Protein AF-A0A2H0N7A5-F1 (afdb_monomer)

Nearest PDB structures (foldseek):
  4hnx-assembly1_B  TM=4.442E-01  e=1.381E-03  Saccharomyces cerevisiae S288C
  4hnw-assembly1_B  TM=4.658E-01  e=2.474E-03  Saccharomyces cerevisiae S288C
  8b0j-assembly1_L  TM=4.094E-01  e=3.515E-02  Escherichia coli K-12
  6g63-assembly1_G  TM=4.137E-01  e=2.451E-01  Escherichia coli K-12
  2bga-assembly2_B  TM=5.793E-01  e=1.602E+00  Bacillus cereus

Secondary structure (DSSP, 8-state):
------TTS-HHHHHHHHHHH-EEPPHHHHHHHHHHH-TT---HHHHTTEEEEE-SSSEEEEEEEETTEEEEEEEEE-SS-EEEEEEEEE-TTSPPPTTHHHHHHHHHHHHHHHHHHHHTS-EEEEEEE--HHHHHHIIIIIHHHH--SEEE--SSS---EEEEEEEPPP--

Mean predicted aligned error: 9.32 Å

Foldseek 3Di:
DDPPPPPDDDPVVVVVVQVVQFPWDDLVRLQVVCCQQPVPPPPVLQSVFWTWGQRDDQKTWTWGFFFQKIKIKIWHDDPAAIEIEIDMDGHPVGGHDPCRVLVSVLSVLSRQLSVQQVVQHKYKYKYKDLDPVVLVCCVPSVCVRQVFPDWDQDPPDGRMIITMHIHHHDPD

pLDDT: mean 76.93, std 19.75, range [28.22, 98.12]

Structure (mmCIF, N/CA/C/O backbone):
data_AF-A0A2H0N7A5-F1
#
_entry.id   AF-A0A2H0N7A5-F1
#
loop_
_atom_site.group_PDB
_atom_site.id
_atom_site.type_symbol
_atom_site.label_atom_id
_atom_site.label_alt_id
_atom_site.label_comp_id
_atom_site.label_asym_id
_atom_site.label_entity_id
_atom_site.label_seq_id
_atom_site.pdbx_PDB_ins_code
_atom_site.Cartn_x
_atom_site.Cartn_y
_atom_site.Cartn_z
_atom_site.occupancy
_atom_site.B_iso_or_equiv
_atom_site.auth_seq_id
_atom_site.auth_comp_id
_atom_site.auth_asym_id
_atom_site.auth_atom_id
_atom_site.pdbx_PDB_model_num
ATOM 1 N N . MET A 1 1 ? 3.908 20.114 14.007 1.00 28.22 1 MET A N 1
ATOM 2 C CA . MET A 1 1 ? 5.248 20.324 13.424 1.00 28.22 1 MET A CA 1
ATOM 3 C C . MET A 1 1 ? 5.535 19.088 12.583 1.00 28.22 1 MET A C 1
ATOM 5 O O . MET A 1 1 ? 5.786 18.040 13.153 1.00 28.22 1 MET A O 1
ATOM 9 N N . ARG A 1 2 ? 5.287 19.152 11.267 1.00 29.73 2 ARG A N 1
ATOM 10 C CA . ARG A 1 2 ? 5.498 18.021 10.350 1.00 29.73 2 ARG A CA 1
ATOM 11 C C . ARG A 1 2 ? 6.985 17.968 10.036 1.00 29.73 2 ARG A C 1
ATOM 13 O O . ARG A 1 2 ? 7.512 18.940 9.503 1.00 29.73 2 ARG A O 1
ATOM 20 N N . THR A 1 3 ? 7.656 16.890 10.410 1.00 29.00 3 THR A N 1
ATOM 21 C CA . THR A 1 3 ? 9.043 16.664 10.015 1.00 29.00 3 THR A CA 1
ATOM 22 C C . THR A 1 3 ? 9.038 16.447 8.506 1.00 29.00 3 THR A C 1
ATOM 24 O O . THR A 1 3 ? 8.513 15.447 8.024 1.00 29.00 3 THR A O 1
ATOM 27 N N . GLN A 1 4 ? 9.545 17.422 7.750 1.00 31.48 4 GLN A N 1
ATOM 28 C CA . GLN A 1 4 ? 9.955 17.191 6.370 1.00 31.48 4 GLN A CA 1
ATOM 29 C C . GLN A 1 4 ? 11.018 16.096 6.420 1.00 31.48 4 GLN A C 1
ATOM 31 O O . GLN A 1 4 ? 12.124 16.325 6.904 1.00 31.48 4 GLN A O 1
ATOM 36 N N . ILE A 1 5 ? 10.662 14.888 5.991 1.00 37.03 5 ILE A N 1
ATOM 37 C CA . ILE A 1 5 ? 11.652 13.861 5.690 1.00 37.03 5 ILE A CA 1
ATOM 38 C C . ILE A 1 5 ? 12.394 14.396 4.465 1.00 37.03 5 ILE A C 1
ATOM 40 O O . ILE A 1 5 ? 11.828 14.473 3.378 1.00 37.03 5 ILE A O 1
ATOM 44 N N . GLU A 1 6 ? 13.613 14.885 4.694 1.00 33.62 6 GLU A N 1
ATOM 45 C CA . GLU A 1 6 ? 14.498 15.464 3.687 1.00 33.62 6 GLU A CA 1
ATOM 46 C C . GLU A 1 6 ? 14.550 14.566 2.444 1.00 33.62 6 GLU A C 1
ATOM 48 O O . GLU A 1 6 ? 15.017 13.425 2.491 1.00 33.62 6 GLU A O 1
ATOM 53 N N . SER A 1 7 ? 14.073 15.108 1.325 1.00 36.94 7 SER A N 1
ATOM 54 C CA . SER A 1 7 ? 13.942 14.485 0.005 1.00 36.94 7 SER A CA 1
ATOM 55 C C . SER A 1 7 ? 15.288 14.263 -0.706 1.00 36.94 7 SER A C 1
ATOM 57 O O . SER A 1 7 ? 15.426 14.508 -1.901 1.00 36.94 7 SER A O 1
ATOM 59 N N . GLY A 1 8 ? 16.304 13.801 0.024 1.00 36.00 8 GLY A N 1
ATOM 60 C CA . GLY A 1 8 ? 17.659 13.624 -0.503 1.00 36.00 8 GLY A CA 1
ATOM 61 C C . GLY A 1 8 ? 18.499 12.526 0.148 1.00 36.00 8 GLY A C 1
ATOM 62 O O . GLY A 1 8 ? 19.618 12.289 -0.304 1.00 36.00 8 GLY A O 1
ATOM 63 N N . ARG A 1 9 ? 18.005 11.825 1.179 1.00 42.38 9 ARG A N 1
ATOM 64 C CA . ARG A 1 9 ? 18.701 10.625 1.672 1.00 42.38 9 ARG A CA 1
ATOM 65 C C . ARG A 1 9 ? 18.471 9.481 0.692 1.00 42.38 9 ARG A C 1
ATOM 67 O O . ARG A 1 9 ? 17.327 9.148 0.391 1.00 42.38 9 ARG A O 1
ATOM 74 N N . ASP A 1 10 ? 19.562 8.891 0.202 1.00 43.84 10 ASP A N 1
ATOM 75 C CA . ASP A 1 10 ? 19.520 7.711 -0.662 1.00 43.84 10 ASP A CA 1
ATOM 76 C C . ASP A 1 10 ? 18.607 6.662 -0.014 1.00 43.84 10 ASP A C 1
ATOM 78 O O . ASP A 1 10 ? 18.835 6.233 1.122 1.00 43.84 10 ASP A O 1
ATOM 82 N N . ALA A 1 11 ? 17.551 6.271 -0.728 1.00 43.56 11 ALA A N 1
ATOM 83 C CA . ALA A 1 11 ? 16.578 5.283 -0.283 1.00 43.56 11 ALA A CA 1
ATOM 84 C C . ALA A 1 11 ? 17.252 3.996 0.226 1.00 43.56 11 ALA A C 1
ATOM 86 O O . ALA A 1 11 ? 16.710 3.302 1.090 1.00 43.56 11 ALA A O 1
ATOM 87 N N . ARG A 1 12 ? 18.456 3.695 -0.282 1.00 45.84 12 ARG A N 1
ATOM 88 C CA . ARG A 1 12 ? 19.306 2.590 0.170 1.00 45.84 12 ARG A CA 1
ATOM 89 C C . ARG A 1 12 ? 19.856 2.789 1.579 1.00 45.84 12 ARG A C 1
ATOM 91 O O . ARG A 1 12 ? 19.707 1.879 2.386 1.00 45.84 12 ARG A O 1
ATOM 98 N N . MET A 1 13 ? 20.411 3.962 1.896 1.00 49.12 13 MET A N 1
ATOM 99 C CA . MET A 1 13 ? 20.919 4.253 3.244 1.00 49.12 13 MET A CA 1
ATOM 100 C C . MET A 1 13 ? 19.794 4.228 4.276 1.00 49.12 13 MET A C 1
ATOM 102 O O . MET A 1 13 ? 19.954 3.618 5.324 1.00 49.12 13 MET A O 1
ATOM 106 N N . LEU A 1 14 ? 18.629 4.796 3.944 1.00 54.84 14 LEU A N 1
ATOM 107 C CA . LEU A 1 14 ? 17.442 4.712 4.798 1.00 54.84 14 LEU A CA 1
ATOM 108 C C . LEU A 1 14 ? 17.005 3.262 5.011 1.00 54.84 14 LEU A C 1
ATOM 110 O O . LEU A 1 14 ? 16.722 2.886 6.136 1.00 54.84 14 LEU A O 1
ATOM 114 N N . THR A 1 15 ? 16.990 2.423 3.972 1.00 55.62 15 THR A N 1
ATOM 115 C CA . THR A 1 15 ? 16.600 1.011 4.125 1.00 55.62 15 THR A CA 1
ATOM 116 C C . THR A 1 15 ? 17.602 0.237 4.993 1.00 55.62 15 THR A C 1
ATOM 118 O O . THR A 1 15 ? 17.181 -0.539 5.844 1.00 55.62 15 THR A O 1
ATOM 121 N N . GLU A 1 16 ? 18.911 0.444 4.824 1.00 58.62 16 GLU A N 1
ATOM 122 C CA . GLU A 1 16 ? 19.944 -0.227 5.629 1.00 58.62 16 GLU A CA 1
ATOM 123 C C . GLU A 1 16 ? 19.961 0.251 7.084 1.00 58.62 16 GLU A C 1
ATOM 125 O O . GLU A 1 16 ? 20.004 -0.575 7.990 1.00 58.62 16 GLU A O 1
ATOM 130 N N . GLU A 1 17 ? 19.855 1.557 7.323 1.00 58.22 17 GLU A N 1
ATOM 131 C CA . GLU A 1 17 ? 19.775 2.151 8.662 1.00 58.22 17 GLU A CA 1
ATOM 132 C C . GLU A 1 17 ? 18.488 1.708 9.378 1.00 58.22 17 GLU A C 1
ATOM 134 O O . GLU A 1 17 ? 18.514 1.289 10.536 1.00 58.22 17 GLU A O 1
ATOM 139 N N . ILE A 1 18 ? 17.364 1.675 8.657 1.00 57.88 18 ILE A N 1
ATOM 140 C CA . ILE A 1 18 ? 16.101 1.131 9.157 1.00 57.88 18 ILE A CA 1
ATOM 141 C C . ILE A 1 18 ? 16.244 -0.349 9.492 1.00 57.88 18 ILE A C 1
ATOM 143 O O . ILE A 1 18 ? 15.805 -0.749 10.560 1.00 57.88 18 ILE A O 1
ATOM 147 N N . LEU A 1 19 ? 16.879 -1.162 8.646 1.00 58.41 19 LEU A N 1
ATOM 148 C CA . LEU A 1 19 ? 17.119 -2.579 8.937 1.00 58.41 19 LEU A CA 1
ATOM 149 C C . LEU A 1 19 ? 18.098 -2.794 10.103 1.00 58.41 19 LEU A C 1
ATOM 151 O O . LEU A 1 19 ? 17.988 -3.807 10.791 1.00 58.41 19 LEU A O 1
ATOM 155 N N . GLN A 1 20 ? 19.029 -1.867 10.342 1.00 59.16 20 GLN A N 1
ATOM 156 C CA . GLN A 1 20 ? 19.981 -1.921 11.457 1.00 59.16 20 GLN A C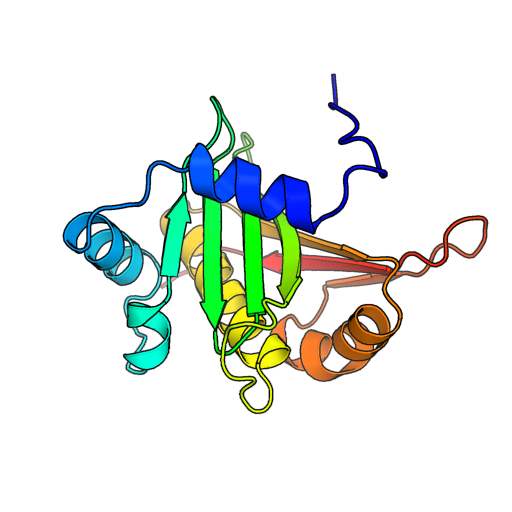A 1
ATOM 157 C C . GLN A 1 20 ? 19.349 -1.527 12.798 1.00 59.16 20 GLN A C 1
ATOM 159 O O . GLN A 1 20 ? 19.679 -2.117 13.826 1.00 59.16 20 GLN A O 1
ATOM 164 N N . HIS A 1 21 ? 18.430 -0.559 12.797 1.00 50.34 21 HIS A N 1
ATOM 165 C CA . HIS A 1 21 ? 17.731 -0.087 14.000 1.00 50.34 21 HIS A CA 1
ATOM 166 C C . HIS A 1 21 ? 16.356 -0.731 14.204 1.00 50.34 21 HIS A C 1
ATOM 168 O O . HIS A 1 21 ? 15.724 -0.569 15.249 1.00 50.34 21 HIS A O 1
ATOM 174 N N . ALA A 1 22 ? 15.911 -1.509 13.223 1.00 56.12 22 ALA A N 1
ATOM 175 C CA . ALA A 1 22 ? 14.746 -2.357 13.291 1.00 56.12 22 ALA A CA 1
ATOM 176 C C . ALA A 1 22 ? 14.824 -3.317 14.475 1.00 56.12 22 ALA A C 1
ATOM 178 O O . ALA A 1 22 ? 15.646 -4.236 14.474 1.00 56.12 22 ALA A O 1
ATOM 179 N N . LYS A 1 23 ? 13.873 -3.237 15.415 1.00 57.22 23 LYS A N 1
ATOM 180 C CA . LYS A 1 23 ? 13.534 -4.441 16.178 1.00 57.22 23 LYS A CA 1
ATOM 181 C C . LYS A 1 23 ? 12.887 -5.419 15.199 1.00 57.22 23 LYS A C 1
ATOM 183 O O . LYS A 1 23 ? 11.692 -5.326 14.921 1.00 57.22 23 LYS A O 1
ATOM 188 N N . VAL A 1 24 ? 13.692 -6.326 14.655 1.00 57.25 24 VAL A N 1
ATOM 189 C CA . VAL A 1 24 ? 13.202 -7.453 13.864 1.00 57.25 24 VAL A CA 1
ATOM 190 C C . VAL A 1 24 ? 12.338 -8.299 14.791 1.00 57.25 24 VAL A C 1
ATOM 192 O O . VAL A 1 24 ? 12.822 -8.779 15.817 1.00 57.25 24 VAL A O 1
ATOM 195 N N . LEU A 1 25 ? 11.053 -8.441 14.456 1.00 56.12 25 LEU A N 1
ATOM 196 C CA . LEU A 1 25 ? 10.178 -9.360 15.174 1.00 56.12 25 LEU A CA 1
ATOM 197 C C . LEU A 1 25 ? 10.793 -10.762 15.175 1.00 56.12 25 LEU A C 1
ATOM 199 O O . LEU A 1 25 ? 11.278 -11.245 14.148 1.00 56.12 25 LEU A O 1
ATOM 203 N N . SER A 1 26 ? 10.745 -11.428 16.324 1.00 58.66 26 SER A N 1
ATOM 204 C CA . SER A 1 26 ? 10.998 -12.864 16.393 1.00 58.66 26 SER A CA 1
ATOM 205 C C . SER A 1 26 ? 10.037 -13.616 15.458 1.00 58.66 26 SER A C 1
ATOM 207 O O . SER A 1 26 ? 8.950 -13.112 15.164 1.00 58.66 26 SER A O 1
ATOM 209 N N . PRO A 1 27 ? 10.370 -14.840 15.009 1.00 58.84 27 PRO A N 1
ATOM 210 C CA . PRO A 1 27 ? 9.471 -15.631 14.165 1.00 58.84 27 PRO A CA 1
ATOM 211 C C . PRO A 1 27 ? 8.057 -15.787 14.743 1.00 58.84 27 PRO A C 1
ATOM 213 O O . PRO A 1 27 ? 7.087 -15.760 13.997 1.00 58.84 27 PRO A O 1
ATOM 216 N N . GLN A 1 28 ? 7.931 -15.887 16.070 1.00 61.19 28 GLN A N 1
ATOM 217 C CA . GLN A 1 28 ? 6.646 -15.978 16.772 1.00 61.19 28 GLN A CA 1
ATOM 218 C C . GLN A 1 28 ? 5.882 -14.651 16.756 1.00 61.19 28 GLN A C 1
ATOM 220 O O . GLN A 1 28 ? 4.682 -14.645 16.515 1.00 61.19 28 GLN A O 1
ATOM 225 N N . GLU A 1 29 ? 6.563 -13.522 16.975 1.00 59.41 29 GLU A N 1
ATOM 226 C CA . GLU A 1 29 ? 5.946 -12.196 16.859 1.00 59.41 29 GLU A CA 1
ATOM 227 C C . GLU A 1 29 ? 5.528 -11.907 15.408 1.00 59.41 29 GLU A C 1
ATOM 229 O O . GLU A 1 29 ? 4.472 -11.323 15.186 1.00 59.41 29 GLU A O 1
ATOM 234 N N . ALA A 1 30 ? 6.329 -12.322 14.421 1.00 56.81 30 ALA A N 1
ATOM 235 C CA . ALA A 1 30 ? 6.006 -12.189 13.003 1.00 56.81 30 ALA A CA 1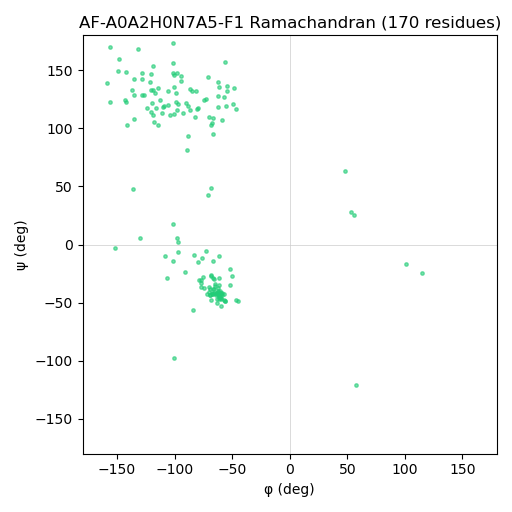
ATOM 236 C C . ALA A 1 30 ? 4.815 -13.076 12.611 1.00 56.81 30 ALA A C 1
ATOM 238 O O . ALA A 1 30 ? 3.925 -12.608 11.906 1.00 56.81 30 ALA A O 1
ATOM 239 N N . LEU A 1 31 ? 4.761 -14.311 13.121 1.00 58.31 31 LEU A N 1
ATOM 240 C CA . LEU A 1 31 ? 3.626 -15.212 12.938 1.00 58.31 31 LEU A CA 1
ATOM 241 C C . LEU A 1 31 ? 2.362 -14.641 13.584 1.00 58.31 31 LEU A C 1
ATOM 243 O O . LEU A 1 31 ? 1.366 -14.496 12.897 1.00 58.31 31 LEU A O 1
ATOM 247 N N . ALA A 1 32 ? 2.414 -14.215 14.847 1.00 65.38 32 ALA A N 1
ATOM 248 C CA . ALA A 1 32 ? 1.270 -13.614 15.534 1.00 65.38 32 ALA A CA 1
ATOM 249 C C . ALA A 1 32 ? 0.811 -12.305 14.867 1.00 65.38 32 ALA A C 1
ATOM 251 O O . ALA A 1 32 ? -0.384 -12.023 14.777 1.00 65.38 32 ALA A O 1
ATOM 252 N N . PHE A 1 33 ? 1.752 -11.493 14.373 1.00 65.50 33 PHE A N 1
ATOM 253 C CA . PHE A 1 33 ? 1.442 -10.331 13.543 1.00 65.50 33 PHE A CA 1
ATOM 254 C C . PHE A 1 33 ? 0.699 -10.768 12.284 1.00 65.50 33 PHE A C 1
ATOM 2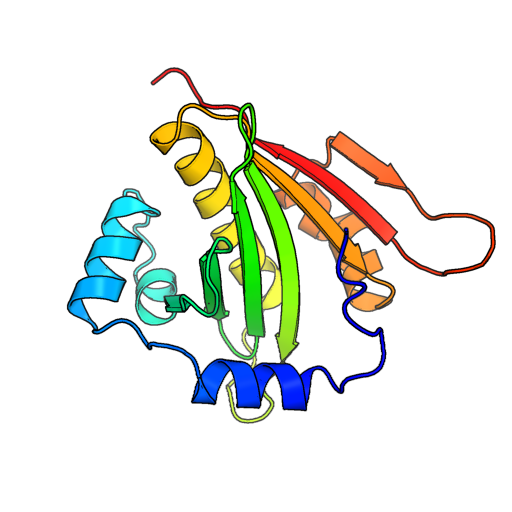56 O O . PHE A 1 33 ? -0.323 -10.183 11.934 1.00 65.50 33 PHE A O 1
ATOM 263 N N . ALA A 1 34 ? 1.186 -11.802 11.611 1.00 61.97 34 ALA A N 1
ATOM 264 C CA . ALA A 1 34 ? 0.604 -12.213 10.361 1.00 61.97 34 ALA A CA 1
ATOM 265 C C . ALA A 1 34 ? -0.740 -12.938 10.528 1.00 61.97 34 ALA A C 1
ATOM 267 O O . ALA A 1 34 ? -1.665 -12.631 9.794 1.00 61.97 34 ALA A O 1
ATOM 268 N N . GLU A 1 35 ? -0.918 -13.767 11.554 1.00 66.06 35 GLU A N 1
ATOM 269 C CA . GLU A 1 35 ? -2.217 -14.323 11.956 1.00 66.06 35 GLU A CA 1
ATOM 270 C C . GLU A 1 35 ? -3.224 -13.210 12.261 1.00 66.06 35 GLU A C 1
ATOM 272 O O . GLU A 1 35 ? -4.373 -13.256 11.828 1.00 66.06 35 GLU A O 1
ATOM 277 N N . LYS A 1 36 ? -2.785 -12.161 12.967 1.00 69.44 36 LYS A N 1
ATOM 278 C CA . LYS A 1 36 ? -3.644 -11.024 13.301 1.00 69.44 36 LYS A CA 1
ATOM 279 C C . LYS A 1 36 ? -4.041 -10.208 12.072 1.00 69.44 36 LYS A C 1
ATOM 281 O O . LYS A 1 36 ? -5.176 -9.734 12.003 1.00 69.44 36 LYS A O 1
ATOM 286 N N . TYR A 1 37 ? -3.102 -9.960 11.158 1.00 63.44 37 TYR A N 1
ATOM 287 C CA . TYR A 1 37 ? -3.304 -9.015 10.057 1.00 63.44 37 TYR A CA 1
ATOM 288 C C . TYR A 1 37 ? -3.636 -9.647 8.701 1.00 63.44 37 TYR A C 1
ATOM 290 O O . TYR A 1 37 ? -4.124 -8.948 7.813 1.00 63.44 37 TYR A O 1
ATOM 298 N N . PHE A 1 38 ? -3.426 -10.952 8.567 1.00 63.50 38 PHE A N 1
ATOM 299 C CA . PHE A 1 38 ? -3.632 -11.751 7.363 1.00 63.50 38 PHE A CA 1
ATOM 300 C C . PHE A 1 38 ? -4.338 -13.095 7.667 1.00 63.50 38 PHE A C 1
ATOM 302 O O . PHE A 1 38 ? -3.886 -14.124 7.164 1.00 63.50 38 PHE A O 1
ATOM 309 N N . PRO A 1 39 ? -5.446 -13.117 8.441 1.00 61.19 39 PRO A N 1
ATOM 310 C CA . PRO A 1 39 ? -6.044 -14.359 8.952 1.00 61.19 39 PRO A CA 1
ATOM 311 C C . PRO A 1 39 ? -6.524 -15.323 7.853 1.00 61.19 39 PRO A C 1
ATOM 313 O O . PRO A 1 39 ? -6.478 -16.532 8.046 1.00 61.19 39 PRO A O 1
ATOM 316 N N . ASP A 1 40 ? -6.921 -14.798 6.688 1.00 56.38 40 ASP A N 1
ATOM 317 C CA . ASP A 1 40 ? -7.488 -15.578 5.574 1.00 56.38 40 ASP A CA 1
ATOM 318 C C . ASP A 1 40 ? -6.479 -15.852 4.444 1.00 56.38 40 ASP A C 1
ATOM 320 O O . ASP A 1 40 ? -6.853 -16.108 3.296 1.00 56.38 40 ASP A O 1
ATOM 324 N N . THR A 1 41 ? -5.179 -15.704 4.705 1.00 54.03 41 THR A N 1
ATOM 325 C CA . THR A 1 41 ? -4.174 -15.875 3.649 1.00 54.03 41 THR A CA 1
ATOM 326 C C . THR A 1 41 ? -3.751 -17.337 3.567 1.00 54.03 41 THR A C 1
ATOM 328 O O . THR A 1 41 ? -2.812 -17.746 4.234 1.00 54.03 41 THR A O 1
ATOM 331 N N . GLU A 1 42 ? -4.407 -18.103 2.687 1.00 50.19 42 GLU A N 1
ATOM 332 C CA . GLU A 1 42 ? -3.954 -19.447 2.260 1.00 50.19 42 GLU A CA 1
ATOM 333 C C . GLU A 1 42 ? -2.579 -19.416 1.555 1.00 50.19 42 GLU A C 1
ATOM 335 O O . GLU A 1 42 ? -1.971 -20.447 1.280 1.00 50.19 42 GLU A O 1
ATOM 340 N N . ASP A 1 43 ? -2.078 -18.218 1.245 1.00 51.94 43 ASP A N 1
ATOM 341 C CA . ASP A 1 43 ? -0.806 -17.988 0.573 1.00 51.94 43 ASP A CA 1
ATOM 342 C C . ASP A 1 43 ? 0.343 -17.877 1.593 1.00 51.94 43 ASP A C 1
ATOM 344 O O . ASP A 1 43 ? 0.793 -16.785 1.957 1.00 51.94 43 ASP A O 1
ATOM 348 N N . GLU A 1 44 ? 0.834 -19.034 2.050 1.00 50.09 44 GLU A N 1
ATOM 349 C CA . GLU A 1 44 ? 1.998 -19.166 2.947 1.00 50.09 44 GLU A CA 1
ATOM 350 C C . GLU A 1 44 ? 3.244 -18.406 2.440 1.00 50.09 44 GLU A C 1
ATOM 352 O O . GLU A 1 44 ? 4.117 -18.018 3.221 1.00 50.09 44 GLU A O 1
ATOM 357 N N . SER A 1 45 ? 3.323 -18.106 1.137 1.00 50.97 45 SER A N 1
ATOM 358 C CA . SER A 1 45 ? 4.447 -17.371 0.550 1.00 50.97 45 SER A CA 1
ATOM 359 C C . SER A 1 45 ? 4.525 -15.900 0.995 1.00 50.97 45 SER A C 1
ATOM 361 O O . SER A 1 45 ? 5.626 -15.347 1.073 1.00 50.97 45 SER A O 1
ATOM 363 N N . LEU A 1 46 ? 3.391 -15.283 1.352 1.00 50.22 46 LEU A N 1
ATOM 364 C CA . LEU A 1 46 ? 3.313 -13.921 1.905 1.00 50.22 46 LEU A CA 1
ATOM 365 C C . LEU A 1 46 ? 3.672 -13.874 3.400 1.00 50.22 46 LEU A C 1
ATOM 367 O O . LEU A 1 46 ? 4.228 -12.884 3.890 1.00 50.22 46 LEU A O 1
ATOM 371 N N . LEU A 1 47 ? 3.393 -14.968 4.115 1.00 48.53 47 LEU A N 1
ATOM 372 C CA . LEU A 1 47 ? 3.655 -15.129 5.546 1.00 48.53 47 LEU A CA 1
ATOM 373 C C . LEU A 1 47 ? 5.158 -15.211 5.851 1.00 48.53 47 LEU A C 1
ATOM 375 O O . LEU A 1 47 ? 5.632 -14.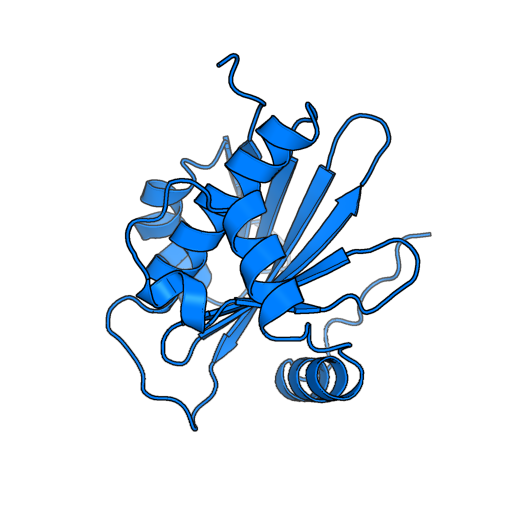596 6.805 1.00 48.53 47 LEU A O 1
ATOM 379 N N . HIS A 1 48 ? 5.941 -15.882 5.001 1.00 47.19 48 HIS A N 1
ATOM 380 C CA . HIS A 1 48 ? 7.381 -16.077 5.225 1.00 47.19 48 HIS A CA 1
ATOM 381 C C . HIS A 1 48 ? 8.261 -14.830 5.025 1.00 47.19 48 HIS A C 1
ATOM 383 O O . HIS A 1 48 ? 9.466 -14.887 5.280 1.00 47.19 48 HIS A O 1
ATOM 389 N N . GLN A 1 49 ? 7.700 -13.708 4.568 1.00 55.66 49 GLN A N 1
ATOM 390 C CA . GLN A 1 49 ? 8.482 -12.544 4.130 1.00 55.66 49 GLN A CA 1
ATOM 391 C C . GLN A 1 49 ? 8.021 -11.212 4.748 1.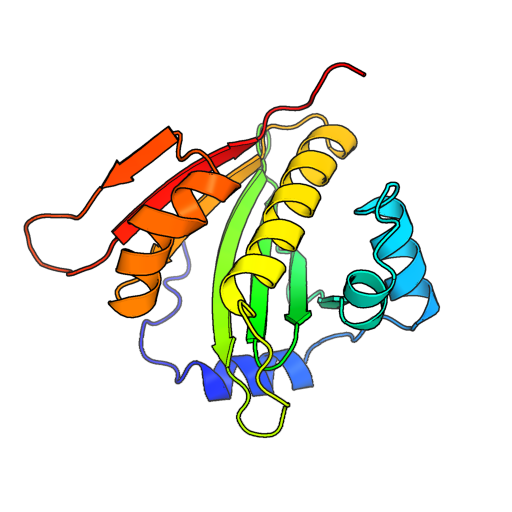00 55.66 49 GLN A C 1
ATOM 393 O O . GLN A 1 49 ? 8.564 -10.150 4.432 1.00 55.66 49 GLN A O 1
ATOM 398 N N . THR A 1 50 ? 7.066 -11.251 5.679 1.00 54.00 50 THR A N 1
ATOM 399 C CA . THR A 1 50 ? 6.621 -10.067 6.422 1.00 54.00 50 THR A CA 1
ATOM 400 C C . THR A 1 50 ? 7.481 -9.878 7.670 1.00 54.00 50 THR A C 1
ATOM 402 O O . THR A 1 50 ? 7.515 -10.736 8.550 1.00 54.00 50 THR A O 1
ATOM 405 N N . ARG A 1 51 ? 8.174 -8.741 7.773 1.00 58.69 51 ARG A N 1
ATOM 406 C CA . ARG A 1 51 ? 8.900 -8.340 8.985 1.00 58.69 51 ARG A CA 1
ATOM 407 C C . ARG A 1 51 ? 8.289 -7.039 9.487 1.00 58.69 51 ARG A C 1
ATOM 409 O O . ARG A 1 51 ? 8.511 -5.986 8.903 1.00 58.69 51 ARG A O 1
ATOM 416 N N . ALA A 1 52 ? 7.510 -7.069 10.567 1.00 53.38 52 ALA A N 1
ATOM 417 C CA . ALA A 1 52 ? 7.120 -5.805 11.189 1.00 53.38 52 ALA A CA 1
ATOM 418 C C . ALA A 1 52 ? 8.345 -5.184 11.875 1.00 53.38 52 ALA A C 1
ATOM 420 O O . ALA A 1 52 ? 9.202 -5.899 12.399 1.00 53.38 52 ALA A O 1
ATOM 421 N N . VAL A 1 53 ? 8.447 -3.859 11.843 1.00 53.84 53 VAL A N 1
ATOM 422 C CA . VAL A 1 53 ? 9.608 -3.154 12.373 1.00 53.84 53 VAL A CA 1
ATOM 423 C C . VAL A 1 53 ? 9.143 -1.884 13.078 1.00 53.84 53 VAL A C 1
ATOM 425 O O . VAL A 1 53 ? 8.868 -0.880 12.441 1.00 53.84 53 VAL A O 1
ATOM 428 N N . SER A 1 54 ? 9.091 -1.872 14.408 1.00 50.66 54 SER A N 1
ATOM 429 C CA . SER A 1 54 ? 8.803 -0.626 15.135 1.00 50.66 54 SER A CA 1
ATOM 430 C C . SER A 1 54 ? 10.073 0.219 15.239 1.00 50.66 54 SER A C 1
ATOM 432 O O . SER A 1 54 ? 11.029 -0.225 15.869 1.00 50.66 54 SER A O 1
ATOM 434 N N . LEU A 1 55 ? 10.087 1.416 14.640 1.00 49.94 55 LEU A N 1
ATOM 435 C CA . LEU A 1 55 ? 11.290 2.263 14.575 1.00 49.94 55 LEU A CA 1
ATOM 436 C C . LEU A 1 55 ? 11.245 3.489 15.499 1.00 49.94 55 LEU A C 1
ATOM 438 O O . LEU A 1 55 ? 12.301 3.892 15.969 1.00 49.94 55 LEU A O 1
ATOM 442 N N . PHE A 1 56 ? 10.074 4.067 15.821 1.00 48.75 56 PHE A N 1
ATOM 443 C CA . PHE A 1 56 ? 10.008 5.336 16.572 1.00 48.75 56 PHE A CA 1
ATOM 444 C C . PHE A 1 56 ? 8.772 5.471 17.479 1.00 48.75 56 PHE A C 1
ATOM 446 O O . PHE A 1 56 ? 7.763 4.788 17.308 1.00 48.75 56 PHE A O 1
ATOM 453 N N . SER A 1 57 ? 8.850 6.365 18.473 1.00 49.91 57 SER A N 1
ATOM 454 C CA . SER A 1 57 ? 7.762 6.647 19.415 1.00 49.91 57 SER A CA 1
ATOM 455 C C . SER A 1 57 ? 6.587 7.336 18.707 1.00 49.91 57 SER A C 1
ATOM 457 O O . SER A 1 57 ? 6.649 8.530 18.427 1.00 49.91 57 SER A O 1
ATOM 459 N N . GLY A 1 58 ? 5.519 6.585 18.428 1.00 63.91 58 GLY A N 1
ATOM 460 C CA . GLY A 1 58 ? 4.254 7.096 17.879 1.00 63.91 58 GLY A CA 1
ATOM 461 C C . GLY A 1 58 ? 3.920 6.604 16.468 1.00 63.91 58 GLY A C 1
ATOM 462 O O . GLY A 1 58 ? 2.742 6.492 16.143 1.00 63.91 58 GLY A O 1
ATOM 463 N N . GLU A 1 59 ? 4.921 6.217 15.674 1.00 69.44 59 GLU A N 1
ATOM 464 C CA . GLU A 1 59 ? 4.730 5.675 14.323 1.00 69.44 59 GLU A CA 1
ATOM 465 C C . GLU A 1 59 ? 5.125 4.198 14.270 1.00 69.44 59 GLU A C 1
ATOM 467 O O . GLU A 1 59 ? 6.254 3.811 14.594 1.00 69.44 59 GLU A O 1
ATOM 472 N N . LYS A 1 60 ? 4.189 3.349 13.835 1.00 80.56 60 LYS A N 1
ATOM 473 C CA . LYS A 1 60 ? 4.472 1.926 13.619 1.00 80.56 60 LYS A CA 1
ATOM 474 C C . LYS A 1 60 ? 4.938 1.758 12.183 1.00 80.56 60 LYS A C 1
ATOM 476 O O . LYS A 1 60 ? 4.202 2.099 11.265 1.00 80.56 60 LYS A O 1
ATOM 481 N N . ASN A 1 61 ? 6.134 1.219 11.990 1.00 80.56 61 ASN A N 1
ATOM 482 C CA . ASN A 1 61 ? 6.629 0.889 10.664 1.00 80.56 61 ASN A CA 1
ATOM 483 C C . ASN A 1 61 ? 6.466 -0.620 10.417 1.00 80.56 61 ASN A C 1
ATOM 485 O O . ASN A 1 61 ? 6.514 -1.451 11.329 1.00 80.56 61 ASN A O 1
ATOM 489 N N . VAL A 1 62 ? 6.192 -0.997 9.178 1.00 82.56 62 VAL A N 1
ATOM 490 C CA . VAL A 1 62 ? 6.042 -2.397 8.780 1.00 82.56 62 VAL A CA 1
ATOM 491 C C . VAL A 1 62 ? 6.763 -2.581 7.461 1.00 82.56 62 VAL A C 1
ATOM 493 O O . VAL A 1 62 ? 6.602 -1.774 6.548 1.00 82.56 62 VAL A O 1
ATOM 496 N N . LEU A 1 63 ? 7.560 -3.640 7.366 1.00 82.38 63 LEU A N 1
ATOM 497 C CA . LEU A 1 63 ? 8.257 -4.009 6.149 1.00 82.38 63 LEU A CA 1
ATOM 498 C C . LEU A 1 63 ? 7.632 -5.283 5.573 1.00 82.38 63 LEU A C 1
ATOM 500 O O . LEU A 1 63 ? 7.658 -6.354 6.183 1.00 82.38 63 LEU A O 1
ATOM 504 N N . LEU A 1 64 ? 7.108 -5.177 4.358 1.00 84.25 64 LEU A N 1
ATOM 505 C CA . LEU A 1 64 ? 6.812 -6.338 3.528 1.00 84.25 64 LEU A CA 1
ATOM 506 C C . LEU A 1 64 ? 7.998 -6.593 2.615 1.00 84.25 64 LEU A C 1
ATOM 508 O O . LEU A 1 64 ? 8.641 -5.656 2.133 1.00 84.25 64 LEU A O 1
ATOM 512 N N . THR A 1 65 ? 8.269 -7.864 2.352 1.00 82.56 65 THR A N 1
ATOM 513 C CA . THR A 1 65 ? 9.202 -8.263 1.304 1.00 82.56 65 THR A CA 1
ATOM 514 C C . THR A 1 65 ? 8.536 -9.288 0.394 1.00 82.56 65 THR A C 1
ATOM 516 O O . THR A 1 65 ? 7.718 -10.086 0.845 1.00 82.56 65 THR A O 1
ATOM 519 N N . TYR A 1 66 ? 8.811 -9.200 -0.907 1.00 82.25 66 TYR A N 1
ATOM 520 C CA . TYR A 1 66 ? 8.367 -10.183 -1.894 1.00 82.25 66 TYR A CA 1
ATOM 521 C C . TYR A 1 66 ? 9.284 -10.145 -3.115 1.00 82.25 66 TYR A C 1
ATOM 523 O O . TYR A 1 66 ? 9.441 -9.102 -3.758 1.00 82.25 66 TYR A O 1
ATOM 531 N N . GLY A 1 67 ? 9.888 -11.284 -3.456 1.00 86.31 67 GLY A N 1
ATOM 532 C CA . GLY A 1 67 ? 10.895 -11.337 -4.519 1.00 86.31 67 GLY A CA 1
ATOM 533 C C . GLY A 1 67 ? 12.047 -10.389 -4.195 1.00 86.31 67 GLY A C 1
ATOM 534 O O . GLY A 1 67 ? 12.648 -10.509 -3.132 1.00 86.31 67 GLY A O 1
ATOM 535 N N . ASN A 1 68 ? 12.312 -9.411 -5.063 1.00 87.56 68 ASN A N 1
ATOM 536 C CA . ASN A 1 68 ? 13.340 -8.404 -4.812 1.00 87.56 68 ASN A CA 1
ATOM 537 C C . ASN A 1 68 ? 12.799 -7.080 -4.256 1.00 87.56 68 ASN A C 1
ATOM 539 O O . ASN A 1 68 ? 13.566 -6.123 -4.140 1.00 87.56 68 ASN A O 1
ATOM 543 N N . LYS A 1 69 ? 11.501 -6.994 -3.942 1.00 88.25 69 LYS A N 1
ATOM 544 C CA . LYS A 1 69 ? 10.857 -5.770 -3.459 1.00 88.25 69 LYS A CA 1
ATOM 545 C C . LYS A 1 69 ? 10.813 -5.718 -1.949 1.00 88.25 69 LYS A C 1
ATOM 547 O O . LYS A 1 69 ? 10.530 -6.710 -1.282 1.00 88.25 69 LYS A O 1
ATOM 552 N N . LEU A 1 70 ? 11.041 -4.513 -1.446 1.00 89.00 70 LEU A N 1
ATOM 553 C CA . LEU A 1 70 ? 10.934 -4.141 -0.049 1.00 89.00 70 LEU A CA 1
ATOM 554 C C . LEU A 1 70 ? 9.957 -2.977 0.018 1.00 89.00 70 LEU A C 1
ATOM 556 O O . LEU A 1 70 ? 10.211 -1.934 -0.582 1.00 89.00 70 LEU A O 1
ATOM 560 N N . LEU A 1 71 ? 8.834 -3.171 0.700 1.00 89.50 71 LEU A N 1
ATOM 561 C CA . LEU A 1 71 ? 7.815 -2.148 0.890 1.00 89.50 71 LEU A CA 1
ATOM 562 C C . LEU A 1 71 ? 7.747 -1.813 2.372 1.00 89.50 71 LEU A C 1
ATOM 564 O O . LEU A 1 71 ? 7.189 -2.570 3.165 1.00 89.50 71 LEU A O 1
ATOM 568 N N . LEU A 1 72 ? 8.337 -0.681 2.728 1.00 88.31 72 LEU A N 1
ATOM 569 C CA . LEU A 1 72 ? 8.207 -0.097 4.049 1.00 88.31 72 LEU A CA 1
ATOM 570 C C . LEU A 1 72 ? 6.955 0.775 4.067 1.00 88.31 72 LEU A C 1
ATOM 572 O O . LEU A 1 72 ? 6.751 1.580 3.159 1.00 88.31 72 LEU A O 1
ATOM 576 N N . PHE A 1 73 ? 6.134 0.649 5.099 1.00 88.38 73 PHE A N 1
ATOM 577 C CA . PHE A 1 73 ? 5.030 1.569 5.315 1.00 88.38 73 PHE A CA 1
ATOM 578 C C . PHE A 1 73 ? 4.917 2.011 6.762 1.00 88.38 73 PHE A C 1
ATOM 580 O O . PHE A 1 73 ? 5.141 1.230 7.691 1.00 88.38 73 PHE A O 1
ATOM 587 N N . SER A 1 74 ? 4.565 3.280 6.922 1.00 88.62 74 SER A N 1
ATOM 588 C CA . SER A 1 74 ? 4.447 3.966 8.202 1.00 88.62 74 SER A CA 1
ATOM 589 C C . SER A 1 74 ? 2.974 4.139 8.530 1.00 88.62 74 SER A C 1
ATOM 591 O O . SER A 1 74 ? 2.191 4.556 7.683 1.00 88.62 74 SER A O 1
ATOM 593 N N . ILE A 1 75 ? 2.595 3.790 9.754 1.00 89.81 75 ILE A N 1
ATOM 594 C CA . ILE A 1 75 ? 1.232 3.878 10.264 1.00 89.81 75 ILE A CA 1
ATOM 595 C C . ILE A 1 75 ? 1.205 4.974 11.321 1.00 89.81 75 ILE A C 1
ATOM 597 O O . ILE A 1 75 ? 1.783 4.813 12.403 1.00 89.81 75 ILE A O 1
ATOM 601 N N . LEU A 1 76 ? 0.492 6.052 11.011 1.00 89.56 76 LEU A N 1
ATOM 602 C CA . LEU A 1 76 ? 0.202 7.137 11.934 1.00 89.56 76 LEU A CA 1
ATOM 603 C C . LEU A 1 76 ? -1.245 7.005 12.409 1.00 89.56 76 LEU A C 1
ATOM 605 O O . LEU A 1 76 ? -2.193 7.172 11.641 1.00 89.56 76 LEU A O 1
ATOM 609 N N . GLU A 1 77 ? -1.421 6.684 13.687 1.00 90.00 77 GLU A N 1
ATOM 610 C CA . GLU A 1 77 ? -2.748 6.593 14.285 1.00 90.00 77 GLU A CA 1
ATOM 611 C C . GLU A 1 77 ? -3.200 7.972 14.778 1.00 90.00 77 GLU A C 1
ATOM 613 O O . GLU A 1 77 ? -2.601 8.555 15.680 1.00 90.00 77 GLU A O 1
ATOM 618 N N . LEU A 1 78 ? -4.271 8.489 14.177 1.00 91.25 78 LEU A N 1
ATOM 619 C CA . LEU A 1 78 ? -4.935 9.724 14.575 1.00 91.25 78 LEU A CA 1
ATOM 620 C C . LEU A 1 78 ? -6.202 9.394 15.384 1.00 91.25 78 LEU A C 1
ATOM 622 O O . LEU A 1 78 ? -6.618 8.236 15.521 1.00 91.25 78 LEU A O 1
ATOM 626 N N . GLU A 1 79 ? -6.837 10.430 15.933 1.00 92.62 79 GLU A N 1
ATOM 627 C CA . GLU A 1 79 ? -8.037 10.277 16.763 1.00 92.62 79 GLU A CA 1
ATOM 628 C C . GLU A 1 79 ? -9.166 9.551 16.009 1.00 92.62 79 GLU A C 1
ATOM 630 O O . GLU A 1 79 ? -9.722 8.577 16.514 1.00 92.62 79 GLU A O 1
ATOM 635 N N . GLN A 1 80 ? -9.446 9.969 14.770 1.00 94.62 80 GLN A N 1
ATOM 636 C CA . GLN A 1 80 ? -10.594 9.492 13.984 1.00 94.62 80 GLN A CA 1
ATOM 637 C C . GLN A 1 80 ? -10.224 8.574 12.813 1.00 94.62 80 GLN A C 1
ATOM 639 O O . GLN A 1 80 ? -11.107 8.001 12.180 1.00 94.62 80 GLN A O 1
ATOM 644 N N . MET A 1 81 ? -8.939 8.450 12.484 1.00 96.25 81 MET A N 1
ATOM 645 C CA . MET A 1 81 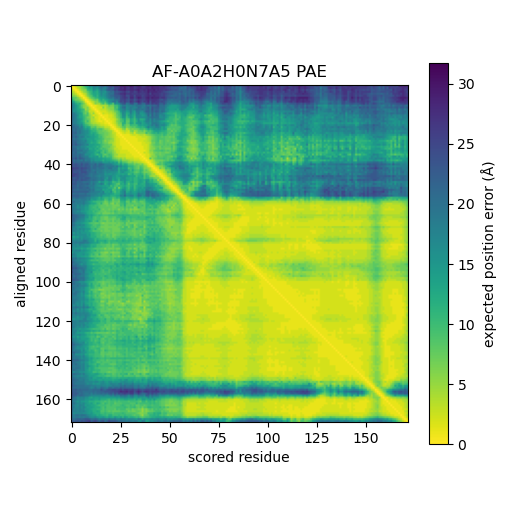? -8.479 7.701 11.315 1.00 96.25 81 MET A CA 1
ATOM 646 C C . MET A 1 81 ? -7.042 7.225 11.493 1.00 96.25 81 MET A C 1
ATOM 648 O O . MET A 1 81 ? -6.345 7.635 12.417 1.00 96.25 81 MET A O 1
ATOM 652 N N . ILE A 1 82 ? -6.597 6.371 10.585 1.00 95.31 82 ILE A N 1
ATOM 653 C CA . ILE A 1 82 ? -5.207 5.943 10.472 1.00 95.31 82 ILE A CA 1
ATOM 654 C C . ILE A 1 82 ? -4.690 6.416 9.116 1.00 95.31 82 ILE A C 1
ATOM 656 O O . ILE A 1 82 ? -5.336 6.169 8.102 1.00 95.31 82 ILE A O 1
ATOM 660 N N . GLU A 1 83 ? -3.539 7.076 9.087 1.00 95.06 83 GLU A N 1
ATOM 661 C CA . GLU A 1 83 ? -2.856 7.448 7.847 1.00 95.06 83 GLU A CA 1
ATOM 662 C C . GLU A 1 83 ? -1.715 6.464 7.576 1.00 95.06 83 GLU A C 1
ATOM 664 O O . GLU A 1 83 ? -0.975 6.089 8.491 1.00 95.06 83 GLU A O 1
ATOM 669 N N . VAL A 1 84 ? -1.593 6.025 6.321 1.00 94.88 84 VAL A N 1
ATOM 670 C CA . VAL A 1 84 ? -0.516 5.147 5.869 1.00 94.88 84 VAL A CA 1
ATOM 671 C C . VAL A 1 84 ? 0.172 5.720 4.641 1.00 94.88 84 VAL A C 1
ATOM 673 O O . VAL A 1 84 ? -0.465 6.008 3.626 1.00 94.88 84 VAL A O 1
ATOM 676 N N . SER A 1 85 ? 1.495 5.805 4.718 1.00 91.81 85 SER A N 1
ATOM 677 C CA . SER A 1 85 ? 2.383 6.148 3.610 1.00 91.81 85 SER A CA 1
ATOM 678 C C . SER A 1 85 ? 3.350 4.997 3.339 1.00 91.81 85 SER A C 1
ATOM 680 O O . SER A 1 85 ? 3.635 4.183 4.219 1.00 91.81 85 SER A O 1
ATOM 682 N N . THR A 1 86 ? 3.828 4.888 2.098 1.00 92.44 86 THR A N 1
ATOM 683 C CA . THR A 1 86 ? 4.710 3.791 1.672 1.00 92.44 86 THR A CA 1
ATOM 684 C C . THR A 1 86 ? 5.965 4.288 0.988 1.00 92.44 86 THR A C 1
ATOM 686 O O . THR A 1 86 ? 5.909 5.216 0.186 1.00 92.44 86 THR A O 1
ATOM 689 N N . MET A 1 87 ? 7.046 3.545 1.177 1.00 89.50 87 MET A N 1
ATOM 690 C CA . MET A 1 87 ? 8.282 3.637 0.421 1.00 89.50 87 MET A CA 1
ATOM 691 C C . MET A 1 87 ? 8.634 2.250 -0.120 1.00 89.50 87 MET A C 1
ATOM 693 O O . MET A 1 87 ? 8.667 1.274 0.631 1.00 89.50 87 MET A O 1
ATOM 697 N N . ILE A 1 88 ? 8.894 2.154 -1.425 1.00 90.81 88 ILE A N 1
ATOM 698 C CA . ILE A 1 88 ? 9.289 0.901 -2.074 1.00 90.81 88 ILE A CA 1
ATOM 699 C C . ILE A 1 88 ? 10.718 0.992 -2.599 1.00 90.81 88 ILE A C 1
ATOM 701 O O . ILE A 1 88 ? 11.097 1.962 -3.254 1.00 90.81 88 ILE A O 1
ATOM 705 N N . SER A 1 89 ? 11.507 -0.047 -2.352 1.00 89.25 89 SER A N 1
ATOM 706 C CA . SER A 1 89 ? 12.846 -0.208 -2.911 1.00 89.25 89 SER A CA 1
ATOM 707 C C . SER A 1 89 ? 13.024 -1.609 -3.500 1.00 89.25 89 SER A C 1
ATOM 709 O O . SE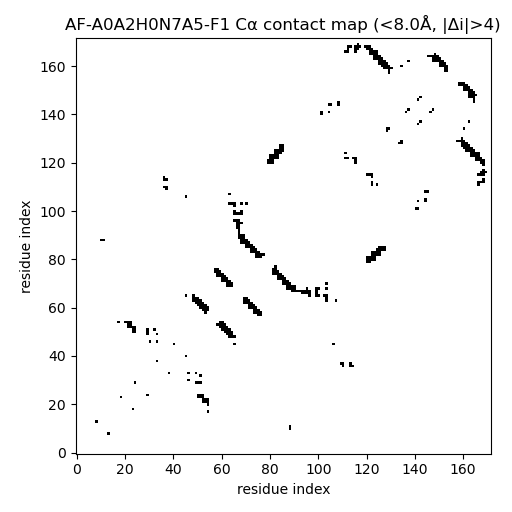R A 1 89 ? 12.165 -2.485 -3.373 1.00 89.25 89 SER A O 1
ATOM 711 N N . SER A 1 90 ? 14.108 -1.800 -4.255 1.00 86.94 90 SER A N 1
ATOM 712 C CA . SER A 1 90 ? 14.484 -3.106 -4.808 1.00 86.94 90 SER A CA 1
ATOM 713 C C . SER A 1 90 ? 15.861 -3.504 -4.298 1.00 86.94 90 SER A C 1
ATOM 715 O O . SER A 1 90 ? 16.789 -2.699 -4.379 1.00 86.94 90 SER A O 1
ATOM 717 N N . ASN A 1 91 ? 16.006 -4.740 -3.827 1.00 83.62 91 ASN A N 1
ATOM 718 C CA . ASN A 1 91 ? 17.281 -5.305 -3.407 1.00 83.62 91 ASN A CA 1
ATOM 719 C C . ASN A 1 91 ? 17.850 -6.209 -4.506 1.00 83.62 91 ASN A C 1
ATOM 721 O O . ASN A 1 91 ? 17.316 -7.279 -4.783 1.00 83.62 91 ASN A O 1
ATOM 725 N N . SER A 1 92 ? 18.955 -5.792 -5.124 1.00 83.19 92 SER A N 1
ATOM 726 C CA . SER A 1 92 ? 19.593 -6.532 -6.217 1.00 83.19 92 SER A CA 1
ATOM 727 C C . SER A 1 92 ? 20.195 -7.876 -5.804 1.00 83.19 92 SER A C 1
ATOM 729 O O . SER A 1 92 ? 20.511 -8.665 -6.688 1.00 83.19 92 SER A O 1
ATOM 731 N N . SER A 1 93 ? 20.372 -8.150 -4.505 1.00 82.19 93 SER A N 1
ATOM 732 C CA . SER A 1 93 ? 20.846 -9.457 -4.029 1.00 82.19 93 SER A CA 1
ATOM 733 C C . SER A 1 93 ? 19.735 -10.503 -3.900 1.00 82.19 93 SER A C 1
ATOM 735 O O . SER A 1 93 ? 20.030 -11.677 -3.685 1.00 82.19 93 SER A O 1
ATOM 737 N N . MET A 1 94 ? 18.469 -10.101 -4.043 1.00 79.75 94 MET A N 1
ATOM 738 C CA . MET A 1 94 ? 17.315 -10.994 -3.989 1.00 79.75 94 MET A CA 1
ATOM 739 C C . MET A 1 94 ? 16.802 -11.315 -5.396 1.00 79.75 94 MET A C 1
ATOM 741 O O . MET A 1 94 ? 16.860 -10.486 -6.308 1.00 79.75 94 MET A O 1
ATOM 745 N N . GLU A 1 95 ? 16.266 -12.522 -5.567 1.00 86.50 95 GLU A N 1
ATOM 746 C CA . GLU A 1 95 ? 15.680 -12.960 -6.831 1.00 86.50 95 GLU A CA 1
ATOM 747 C C . GLU A 1 95 ? 14.471 -12.091 -7.204 1.00 86.50 95 GLU A C 1
ATOM 749 O O . GLU A 1 95 ? 13.529 -11.917 -6.425 1.00 86.50 95 GLU A O 1
ATOM 754 N N . LYS A 1 96 ? 14.483 -11.552 -8.426 1.00 88.44 96 LYS A N 1
ATOM 755 C CA . LYS A 1 96 ? 13.330 -10.851 -8.987 1.00 88.44 96 LYS A CA 1
ATOM 756 C C . LYS A 1 96 ? 12.250 -11.872 -9.344 1.00 88.44 96 LYS A C 1
ATOM 758 O O . LYS A 1 96 ? 12.504 -12.774 -10.133 1.00 88.44 96 LYS A O 1
ATOM 763 N N . LYS A 1 97 ? 11.040 -11.673 -8.822 1.00 86.62 97 LYS A N 1
ATOM 764 C CA . LYS A 1 97 ? 9.863 -12.477 -9.171 1.00 86.62 97 LYS A CA 1
ATOM 765 C C . LYS A 1 97 ? 8.965 -11.732 -10.150 1.00 86.62 97 LYS A C 1
ATOM 767 O O . LYS A 1 97 ? 8.965 -10.499 -10.204 1.00 86.62 97 LYS A O 1
ATOM 772 N N . ASP A 1 98 ? 8.173 -12.484 -10.902 1.00 86.75 98 ASP A N 1
ATOM 773 C CA . ASP A 1 98 ? 7.150 -11.899 -11.758 1.00 86.75 98 ASP A CA 1
ATOM 774 C C . ASP A 1 98 ? 6.126 -11.134 -10.921 1.00 86.75 98 ASP A C 1
ATOM 776 O O . ASP A 1 98 ? 5.673 -11.601 -9.880 1.00 86.75 98 ASP A O 1
ATOM 780 N N . ASN A 1 99 ? 5.764 -9.937 -11.391 1.00 89.00 99 ASN A N 1
ATOM 781 C CA . ASN A 1 99 ? 4.789 -9.060 -10.741 1.00 89.00 99 ASN A CA 1
ATOM 782 C C . ASN A 1 99 ? 5.108 -8.711 -9.275 1.00 89.00 99 ASN A C 1
ATOM 784 O O . ASN A 1 99 ? 4.199 -8.341 -8.538 1.00 89.00 99 ASN A O 1
ATOM 788 N N . ASP A 1 100 ? 6.379 -8.747 -8.875 1.00 87.38 100 ASP A N 1
ATOM 789 C CA . ASP A 1 100 ? 6.839 -8.483 -7.509 1.00 87.38 100 ASP A CA 1
ATOM 790 C C . ASP A 1 100 ? 6.228 -7.226 -6.853 1.00 87.38 100 ASP A C 1
ATOM 792 O O . ASP A 1 100 ? 5.687 -7.297 -5.749 1.00 87.38 100 ASP A O 1
ATOM 796 N N . THR A 1 101 ? 6.217 -6.092 -7.558 1.00 92.19 101 THR A N 1
ATOM 797 C CA . THR A 1 101 ? 5.562 -4.852 -7.115 1.00 92.19 101 THR A CA 1
ATOM 798 C C . THR A 1 101 ? 4.050 -5.037 -6.945 1.00 92.19 101 THR A C 1
ATOM 800 O O . THR A 1 101 ? 3.450 -4.526 -6.009 1.00 92.19 101 THR A O 1
ATOM 803 N N . THR A 1 102 ? 3.394 -5.766 -7.841 1.00 92.88 102 THR A N 1
ATOM 804 C CA . THR A 1 102 ? 1.940 -5.969 -7.773 1.00 92.88 102 THR A CA 1
ATOM 805 C C . THR A 1 102 ? 1.564 -6.855 -6.588 1.00 92.88 102 THR A C 1
ATOM 807 O O . THR A 1 102 ? 0.622 -6.522 -5.873 1.00 92.88 102 THR A O 1
ATOM 810 N N . GLU A 1 103 ? 2.301 -7.939 -6.340 1.00 89.38 103 GLU A N 1
ATOM 811 C CA . GLU A 1 103 ? 2.007 -8.848 -5.225 1.00 89.38 103 GLU A CA 1
ATOM 812 C C . GLU A 1 103 ? 2.232 -8.181 -3.867 1.00 89.38 103 GLU A C 1
ATOM 814 O O . GLU A 1 103 ? 1.373 -8.270 -2.987 1.00 89.38 103 GLU A O 1
ATOM 819 N N . ILE A 1 104 ? 3.321 -7.421 -3.709 1.00 90.12 104 ILE A N 1
ATOM 820 C CA . ILE A 1 104 ? 3.585 -6.728 -2.444 1.00 90.12 104 ILE A CA 1
ATOM 821 C C . ILE A 1 104 ? 2.523 -5.658 -2.141 1.00 90.12 104 ILE A C 1
ATOM 823 O O . ILE A 1 104 ? 2.094 -5.510 -0.997 1.00 90.12 104 ILE A O 1
ATOM 827 N N . TYR A 1 105 ? 2.012 -4.962 -3.163 1.00 94.00 105 TYR A N 1
ATOM 828 C CA . TYR A 1 105 ? 0.919 -4.004 -2.986 1.00 94.00 105 TYR A CA 1
ATOM 829 C C . TYR A 1 105 ? -0.452 -4.667 -2.785 1.00 94.00 105 TYR A C 1
ATOM 831 O O . TYR A 1 105 ? -1.295 -4.099 -2.091 1.00 94.00 105 TYR A O 1
ATOM 839 N N . ARG A 1 106 ? -0.691 -5.876 -3.314 1.00 92.25 106 ARG A N 1
ATOM 840 C CA . ARG A 1 106 ? -1.881 -6.670 -2.950 1.00 92.25 106 ARG A CA 1
ATOM 841 C C . ARG A 1 106 ? -1.856 -7.062 -1.483 1.00 92.25 106 ARG A C 1
ATOM 843 O O . ARG A 1 106 ? -2.881 -6.953 -0.810 1.00 92.25 106 ARG A O 1
ATOM 850 N N . ALA A 1 107 ? -0.696 -7.488 -0.991 1.00 86.81 107 ALA A N 1
ATOM 851 C CA . ALA A 1 107 ? -0.505 -7.782 0.421 1.00 86.81 107 ALA A CA 1
ATOM 852 C C . ALA A 1 107 ? -0.771 -6.536 1.275 1.00 86.81 107 ALA A C 1
ATOM 854 O O . ALA A 1 107 ? -1.555 -6.605 2.221 1.00 86.81 107 ALA A O 1
ATOM 855 N N . LEU A 1 108 ? -0.236 -5.373 0.881 1.00 92.44 108 LEU A N 1
ATOM 856 C CA . LEU A 1 108 ? -0.548 -4.108 1.548 1.00 92.44 108 LEU A CA 1
ATOM 857 C C . LEU A 1 108 ? -2.058 -3.822 1.561 1.00 92.44 108 LEU A C 1
ATOM 859 O O . LEU A 1 108 ? -2.606 -3.525 2.614 1.00 92.44 108 LEU A O 1
ATOM 863 N N . ALA A 1 109 ? -2.758 -3.931 0.431 1.00 94.31 109 ALA A N 1
ATOM 864 C CA . ALA A 1 109 ? -4.193 -3.641 0.378 1.00 94.31 109 ALA A CA 1
ATOM 865 C C . ALA A 1 109 ? -5.013 -4.530 1.334 1.00 94.31 109 ALA A C 1
ATOM 867 O O . ALA A 1 109 ? -5.899 -4.033 2.033 1.00 94.31 109 ALA A O 1
ATOM 868 N N . LYS A 1 110 ? -4.684 -5.828 1.415 1.00 90.19 110 LYS A N 1
ATOM 869 C CA . LYS A 1 110 ? -5.289 -6.755 2.386 1.00 90.19 110 LYS A CA 1
ATOM 870 C C . LYS A 1 110 ? -4.995 -6.325 3.824 1.00 90.19 110 LYS A C 1
ATOM 872 O O . LYS A 1 110 ? -5.920 -6.232 4.630 1.00 90.19 110 LYS A O 1
ATOM 877 N N . TYR A 1 111 ? -3.734 -6.001 4.114 1.00 89.56 111 TYR A N 1
ATOM 878 C CA . TYR A 1 111 ? -3.309 -5.522 5.427 1.00 89.56 111 TYR A CA 1
ATOM 879 C C . TYR A 1 111 ? -4.097 -4.283 5.859 1.00 89.56 111 TYR A C 1
ATOM 881 O O . TYR A 1 111 ? -4.620 -4.241 6.968 1.00 89.56 111 TYR A O 1
ATOM 889 N N . LEU A 1 112 ? -4.222 -3.283 4.983 1.00 94.25 112 LEU A N 1
ATOM 890 C CA . LEU A 1 112 ? -4.897 -2.021 5.293 1.00 94.25 112 LEU A CA 1
ATOM 891 C C . LEU A 1 112 ? -6.397 -2.202 5.515 1.00 94.25 112 LEU A C 1
ATOM 893 O O . LEU A 1 112 ? -6.956 -1.602 6.433 1.00 94.25 112 LEU A O 1
ATOM 897 N N . GLN A 1 113 ? -7.043 -3.068 4.732 1.00 95.12 113 GLN A N 1
ATOM 898 C CA . GLN A 1 113 ? -8.441 -3.412 4.967 1.00 95.12 113 GLN A CA 1
ATOM 899 C C . GLN A 1 113 ? -8.628 -4.110 6.319 1.00 95.12 113 GLN A C 1
ATOM 901 O O . GLN A 1 113 ? -9.572 -3.792 7.045 1.00 95.12 113 GLN A O 1
ATOM 906 N N . ASN A 1 114 ? -7.742 -5.041 6.676 1.00 89.44 114 ASN A N 1
ATOM 907 C CA . ASN A 1 114 ? -7.831 -5.715 7.964 1.00 89.44 114 ASN A CA 1
ATOM 908 C C . ASN A 1 114 ? -7.493 -4.773 9.129 1.00 89.44 114 ASN A C 1
ATOM 910 O O . ASN A 1 114 ? -8.154 -4.810 10.162 1.00 89.44 114 ASN A O 1
ATOM 914 N N . LEU A 1 115 ? -6.532 -3.863 8.950 1.00 90.38 115 LEU A N 1
ATOM 915 C CA . LEU A 1 115 ? -6.236 -2.809 9.916 1.00 90.38 115 LEU A CA 1
ATOM 916 C C . LEU A 1 115 ? -7.468 -1.932 10.170 1.00 90.38 115 LEU A C 1
ATOM 918 O O . LEU A 1 115 ? -7.771 -1.649 11.329 1.00 90.38 115 LEU A O 1
ATOM 922 N N . ALA A 1 116 ? -8.208 -1.557 9.122 1.00 95.25 116 ALA A N 1
ATOM 923 C CA . ALA A 1 116 ? -9.458 -0.812 9.263 1.00 95.25 116 ALA A CA 1
ATOM 924 C C . ALA A 1 116 ? -10.498 -1.607 10.072 1.00 95.25 116 ALA A C 1
ATOM 926 O O . ALA A 1 116 ? -11.091 -1.083 11.012 1.00 95.25 116 ALA A O 1
ATOM 927 N N . ASN A 1 117 ? -10.664 -2.898 9.772 1.00 93.06 117 ASN A N 1
ATOM 928 C CA . ASN A 1 117 ? -11.599 -3.770 10.487 1.00 93.06 117 ASN A CA 1
ATOM 929 C C . ASN A 1 117 ? -11.221 -3.944 11.968 1.00 93.06 117 ASN A C 1
ATOM 931 O O . ASN A 1 117 ? -12.070 -3.813 12.842 1.00 93.06 117 ASN A O 1
ATOM 935 N N . VAL A 1 118 ? -9.951 -4.209 12.278 1.00 88.62 118 VAL A N 1
ATOM 936 C CA . VAL A 1 118 ? -9.493 -4.444 13.658 1.00 88.62 118 VAL A CA 1
ATOM 937 C C . VAL A 1 118 ? -9.535 -3.165 14.493 1.00 88.62 118 VAL A C 1
ATOM 939 O O . VAL A 1 118 ? -9.917 -3.203 15.659 1.00 88.62 118 VAL A O 1
ATOM 942 N N . SER A 1 119 ? -9.137 -2.030 13.915 1.00 90.75 119 SER A N 1
ATOM 943 C CA . SER A 1 119 ? -9.127 -0.745 14.626 1.00 90.75 119 SER A CA 1
ATOM 944 C C . SER A 1 119 ? -10.501 -0.083 14.713 1.00 90.75 119 SER A C 1
ATOM 946 O O . SER A 1 119 ? -10.656 0.859 15.487 1.00 90.75 119 SER A O 1
ATOM 948 N N . GLN A 1 120 ? -11.475 -0.539 13.913 1.00 95.06 120 GLN A N 1
ATOM 949 C CA . GLN A 1 120 ? -12.769 0.126 13.720 1.00 95.06 120 GLN A CA 1
ATOM 950 C C . GLN A 1 120 ? -12.618 1.606 13.316 1.00 95.06 120 GLN A C 1
ATOM 952 O O . GLN A 1 120 ? -13.493 2.432 13.572 1.00 95.06 120 GLN A O 1
ATOM 957 N N . LYS A 1 121 ? -11.503 1.945 12.656 1.00 95.75 121 LYS A N 1
ATOM 958 C CA . LYS A 1 121 ? -11.199 3.278 12.128 1.00 95.75 121 LYS A CA 1
ATOM 959 C C . LYS A 1 121 ? -10.996 3.207 10.614 1.00 95.75 121 LYS A C 1
ATOM 961 O O . LYS A 1 121 ? -10.466 2.214 10.112 1.00 95.75 121 LYS A O 1
ATOM 966 N N . PRO A 1 122 ? -11.376 4.248 9.858 1.00 97.75 122 PRO A N 1
ATOM 967 C CA . PRO A 1 122 ? -10.977 4.359 8.464 1.00 97.75 122 PRO A CA 1
ATOM 968 C C . PRO A 1 122 ? -9.450 4.470 8.345 1.00 97.75 122 PRO A C 1
ATOM 970 O O . PRO A 1 122 ? -8.806 5.177 9.123 1.00 97.75 122 PRO A O 1
ATOM 973 N N . VAL A 1 123 ? -8.884 3.795 7.344 1.00 97.88 123 VAL A N 1
ATOM 974 C CA . VAL A 1 123 ? -7.457 3.851 7.000 1.00 97.88 123 VAL A CA 1
ATOM 975 C C . VAL A 1 123 ? -7.306 4.582 5.671 1.00 97.88 123 VAL A C 1
ATOM 977 O O . VAL A 1 123 ? -7.834 4.133 4.656 1.00 97.88 123 VAL A O 1
ATOM 980 N N . GLU A 1 124 ? -6.599 5.706 5.662 1.00 98.12 124 GLU A N 1
ATOM 981 C CA . GLU A 1 124 ? -6.259 6.452 4.454 1.00 98.12 124 GLU A CA 1
ATOM 982 C C . GLU A 1 124 ? -4.843 6.102 4.012 1.00 98.12 124 GLU A C 1
ATOM 984 O O . GLU A 1 124 ? -3.868 6.363 4.710 1.00 98.12 124 GLU A O 1
ATOM 989 N N . TYR A 1 125 ? -4.746 5.496 2.838 1.00 97.75 125 TYR A N 1
ATOM 990 C CA . TYR A 1 125 ? -3.496 5.187 2.179 1.00 97.75 125 TYR A CA 1
ATOM 991 C C . TYR A 1 125 ? -3.177 6.237 1.122 1.00 97.75 125 TYR A C 1
ATOM 993 O O . TYR A 1 125 ? -4.017 6.541 0.268 1.00 97.75 125 TYR A O 1
ATOM 1001 N N . ILE A 1 126 ? -1.951 6.750 1.168 1.00 95.19 126 ILE A N 1
ATOM 1002 C CA . ILE A 1 126 ? -1.428 7.728 0.223 1.00 95.19 126 ILE A CA 1
ATOM 1003 C C . ILE A 1 126 ? -0.196 7.132 -0.460 1.00 95.19 126 ILE A C 1
ATOM 1005 O O . ILE A 1 126 ? 0.840 6.901 0.168 1.00 95.19 126 ILE A O 1
ATOM 1009 N N . LEU A 1 127 ? -0.308 6.901 -1.769 1.00 95.19 127 LEU A N 1
ATOM 1010 C CA . LEU A 1 127 ? 0.834 6.650 -2.637 1.00 95.19 127 LEU A CA 1
ATOM 1011 C C . LEU A 1 127 ? 1.284 7.983 -3.230 1.00 95.19 127 LEU A C 1
ATOM 1013 O O . LEU A 1 127 ? 0.568 8.570 -4.040 1.00 95.19 127 LEU A O 1
ATOM 1017 N N . GLN A 1 128 ? 2.473 8.425 -2.840 1.00 93.44 128 GLN A N 1
ATOM 1018 C CA . GLN A 1 128 ? 3.115 9.629 -3.351 1.00 93.44 128 GLN A CA 1
ATOM 1019 C C . GLN A 1 128 ? 4.439 9.233 -4.011 1.00 93.44 128 GLN A C 1
ATOM 1021 O O . GLN A 1 128 ? 5.266 8.563 -3.390 1.00 93.44 128 GLN A O 1
ATOM 1026 N N . THR A 1 129 ? 4.611 9.542 -5.299 1.00 91.75 129 THR A N 1
ATOM 1027 C CA . THR A 1 129 ? 5.811 9.132 -6.037 1.00 91.75 129 THR A CA 1
ATOM 1028 C C . THR A 1 129 ? 6.082 9.973 -7.277 1.00 91.75 129 THR A C 1
ATOM 1030 O O . THR A 1 129 ? 5.183 10.224 -8.071 1.00 91.75 129 THR A O 1
ATOM 1033 N N . SER A 1 130 ? 7.352 10.307 -7.498 1.00 90.75 130 SER A N 1
ATOM 1034 C CA . SER A 1 130 ? 7.867 10.867 -8.754 1.00 90.75 130 SER A CA 1
ATOM 1035 C C . SER A 1 130 ? 8.491 9.814 -9.682 1.00 90.75 130 SER A C 1
ATOM 1037 O O . SER A 1 130 ? 9.014 10.123 -10.750 1.00 90.75 130 SER A O 1
ATOM 1039 N N . HIS A 1 131 ? 8.473 8.532 -9.295 1.00 90.94 131 HIS A N 1
ATOM 1040 C CA . HIS A 1 131 ? 9.119 7.479 -10.071 1.00 90.94 131 HIS A CA 1
ATOM 1041 C C . HIS A 1 131 ? 8.215 7.020 -11.224 1.00 90.94 131 HIS A C 1
ATOM 1043 O O . HIS A 1 131 ? 7.264 6.270 -11.007 1.00 90.94 131 HIS A O 1
ATOM 1049 N N . GLU A 1 132 ? 8.580 7.337 -12.469 1.00 91.12 132 GLU A N 1
ATOM 1050 C CA . GLU A 1 132 ? 7.787 7.076 -13.687 1.00 91.12 132 GLU A CA 1
ATOM 1051 C C . GLU A 1 132 ? 7.169 5.663 -13.757 1.00 91.12 132 GLU A C 1
ATOM 1053 O O . GLU A 1 132 ? 5.967 5.501 -13.964 1.00 91.12 132 GLU A O 1
ATOM 1058 N N . LYS A 1 133 ? 7.956 4.604 -13.507 1.00 91.62 133 LYS A N 1
ATOM 1059 C CA . LYS A 1 133 ? 7.422 3.223 -13.519 1.00 91.62 133 LYS A CA 1
ATOM 1060 C C . LYS A 1 133 ? 6.337 2.982 -12.468 1.00 91.62 133 LYS A C 1
ATOM 1062 O O . LYS A 1 133 ? 5.425 2.197 -12.716 1.00 91.62 133 LYS A O 1
ATOM 1067 N N . LEU A 1 134 ? 6.447 3.614 -11.300 1.00 93.00 134 LEU A N 1
ATOM 1068 C CA . LEU A 1 134 ? 5.464 3.482 -10.231 1.00 93.00 134 LEU A CA 1
ATOM 1069 C C . LEU A 1 134 ? 4.222 4.325 -10.532 1.00 93.00 134 LEU A C 1
ATOM 1071 O O . LEU A 1 134 ? 3.119 3.869 -10.251 1.00 93.00 134 LEU A O 1
ATOM 1075 N N . ILE A 1 135 ? 4.384 5.471 -11.203 1.00 93.94 135 ILE A N 1
ATOM 1076 C CA . ILE A 1 135 ? 3.277 6.274 -11.741 1.00 93.94 135 ILE A CA 1
ATOM 1077 C C . ILE A 1 135 ? 2.456 5.452 -12.745 1.00 93.94 135 ILE A C 1
ATOM 1079 O O . ILE A 1 135 ? 1.242 5.294 -12.593 1.00 93.94 135 ILE A O 1
ATOM 1083 N N . LEU A 1 136 ? 3.121 4.855 -13.742 1.00 94.19 136 LEU A N 1
ATOM 1084 C CA . LEU A 1 136 ? 2.476 3.984 -14.732 1.00 94.19 136 LEU A CA 1
ATOM 1085 C C . LEU A 1 136 ? 1.818 2.767 -14.073 1.00 94.19 136 LEU A C 1
ATOM 1087 O O . LEU A 1 136 ? 0.692 2.397 -14.413 1.00 94.19 136 LEU A O 1
ATOM 1091 N N . TRP A 1 137 ? 2.497 2.158 -13.097 1.00 95.75 137 TRP A N 1
ATOM 1092 C CA . TRP A 1 137 ? 1.940 1.050 -12.332 1.00 95.75 137 TRP A CA 1
ATOM 1093 C C . TRP A 1 137 ? 0.680 1.471 -11.565 1.00 95.75 137 TRP A C 1
ATOM 1095 O O . TRP A 1 137 ? -0.324 0.762 -11.644 1.00 95.75 137 TRP A O 1
ATOM 1105 N N . ALA A 1 138 ? 0.691 2.625 -10.893 1.00 95.94 138 ALA A N 1
ATOM 1106 C CA . ALA A 1 138 ? -0.431 3.133 -10.107 1.00 95.94 138 ALA A CA 1
ATOM 1107 C C . ALA A 1 138 ? -1.667 3.388 -10.977 1.00 95.94 138 ALA A C 1
ATOM 1109 O O . ALA A 1 138 ? -2.773 3.007 -10.592 1.00 95.94 138 ALA A O 1
ATOM 1110 N N . LYS A 1 139 ? -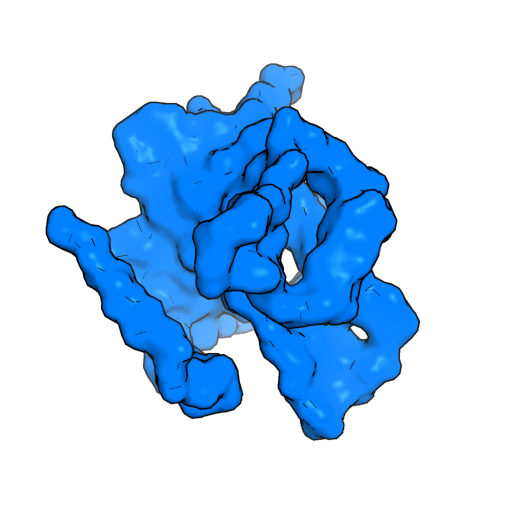1.471 3.947 -12.178 1.00 95.44 139 LYS A N 1
ATOM 1111 C CA . LYS A 1 139 ? -2.526 4.147 -13.185 1.00 95.44 139 LYS A CA 1
ATOM 1112 C C . LYS A 1 139 ? -3.049 2.834 -13.790 1.00 95.44 139 LYS A C 1
ATOM 1114 O O . LYS A 1 139 ? -4.190 2.785 -14.236 1.00 95.44 139 LYS A O 1
ATOM 1119 N N . GLY A 1 140 ? -2.240 1.773 -13.799 1.00 96.44 140 GLY A N 1
ATOM 1120 C CA . GLY A 1 140 ? -2.597 0.450 -14.319 1.00 96.44 140 GLY A CA 1
ATOM 1121 C C . GLY A 1 140 ? -2.979 -0.553 -13.226 1.00 96.44 140 GLY A C 1
ATOM 1122 O O . GLY A 1 140 ? -4.119 -0.615 -12.770 1.00 96.44 140 GLY A O 1
ATOM 1123 N N . LYS A 1 141 ? -2.021 -1.395 -12.824 1.00 96.75 141 LYS A N 1
ATOM 1124 C CA . LYS A 1 141 ? -2.235 -2.468 -11.836 1.00 96.75 141 LYS A CA 1
ATOM 1125 C C . LYS A 1 141 ? -2.589 -1.941 -10.446 1.00 96.75 141 LYS A C 1
ATOM 1127 O O . LYS A 1 141 ? -3.405 -2.560 -9.772 1.00 96.75 141 LYS A O 1
ATOM 1132 N N . GLY A 1 142 ? -2.042 -0.796 -10.044 1.00 96.44 142 GLY A N 1
ATOM 1133 C CA . GLY A 1 142 ? -2.405 -0.138 -8.792 1.00 96.44 142 GLY A CA 1
ATOM 1134 C C . GLY A 1 142 ? -3.890 0.213 -8.741 1.00 96.44 142 GLY A C 1
ATOM 1135 O O . GLY A 1 142 ? -4.538 -0.075 -7.741 1.00 96.44 142 GLY A O 1
ATOM 1136 N N . MET A 1 143 ? -4.463 0.707 -9.844 1.00 97.00 143 MET A N 1
ATOM 1137 C CA . MET A 1 143 ? -5.903 0.971 -9.944 1.00 97.00 143 MET A CA 1
ATOM 1138 C C . MET A 1 143 ? -6.737 -0.304 -9.754 1.00 97.00 143 MET A C 1
ATOM 1140 O O . MET A 1 143 ? -7.742 -0.273 -9.054 1.00 97.00 143 MET A O 1
ATOM 1144 N N . GLN A 1 144 ? -6.299 -1.437 -10.314 1.00 97.12 144 GLN A N 1
ATOM 1145 C CA . GLN A 1 144 ? -6.981 -2.734 -10.156 1.00 97.12 144 GLN A CA 1
ATOM 1146 C C . GLN A 1 144 ? -6.952 -3.252 -8.710 1.00 97.12 144 GLN A C 1
ATOM 1148 O O . GLN A 1 144 ? -7.850 -3.980 -8.300 1.00 97.12 144 GLN A O 1
ATOM 1153 N N . ILE A 1 145 ? -5.912 -2.910 -7.944 1.00 96.12 145 ILE A N 1
ATOM 1154 C CA . ILE A 1 145 ? -5.763 -3.333 -6.547 1.00 96.12 145 ILE A CA 1
ATOM 1155 C C . ILE A 1 145 ? -6.542 -2.395 -5.627 1.00 96.12 145 ILE A C 1
ATOM 1157 O O . ILE A 1 145 ? -7.389 -2.832 -4.850 1.00 96.12 145 ILE A O 1
ATOM 1161 N N . PHE A 1 146 ? -6.247 -1.101 -5.708 1.00 96.81 146 PHE A N 1
ATOM 1162 C CA . PHE A 1 146 ? -6.705 -0.128 -4.727 1.00 96.81 146 PHE A CA 1
ATOM 1163 C C . PHE A 1 146 ? -8.039 0.505 -5.083 1.00 96.81 146 PHE A C 1
ATOM 1165 O O . PHE A 1 146 ? -8.727 0.943 -4.169 1.00 96.81 146 PHE A O 1
ATOM 1172 N N . HIS A 1 147 ? -8.430 0.537 -6.362 1.00 97.00 147 HIS A N 1
ATOM 1173 C CA . HIS A 1 147 ? -9.596 1.294 -6.825 1.00 97.00 147 HIS A CA 1
ATOM 1174 C C . HIS A 1 147 ? -9.556 2.716 -6.250 1.00 97.00 147 HIS A C 1
ATOM 1176 O O . HIS A 1 147 ? -10.375 3.058 -5.393 1.00 97.00 147 HIS A O 1
ATOM 1182 N N . TRP A 1 148 ? -8.519 3.476 -6.628 1.00 96.75 148 TRP A N 1
ATOM 1183 C CA . TRP A 1 148 ? -8.194 4.779 -6.043 1.00 96.75 148 TRP A CA 1
ATOM 1184 C C . TRP A 1 148 ? -9.425 5.679 -5.954 1.00 96.75 148 TRP A C 1
ATOM 1186 O O . TRP A 1 148 ? -10.166 5.815 -6.926 1.00 96.75 148 TRP A O 1
ATOM 1196 N N . ASP A 1 149 ? -9.611 6.330 -4.809 1.00 96.62 149 ASP A N 1
ATOM 1197 C CA . ASP A 1 149 ? -10.699 7.296 -4.638 1.00 96.62 149 ASP A CA 1
ATOM 1198 C C . ASP A 1 149 ? -10.346 8.623 -5.325 1.00 96.62 149 ASP A C 1
ATOM 1200 O O . ASP A 1 149 ? -11.216 9.344 -5.806 1.00 96.62 149 ASP A O 1
ATOM 1204 N N . SER A 1 150 ? -9.050 8.945 -5.389 1.00 95.00 150 SER A N 1
ATOM 1205 C CA . SER A 1 150 ? -8.529 10.040 -6.207 1.00 95.00 150 SER A CA 1
ATOM 1206 C C . SER A 1 150 ? -7.114 9.747 -6.696 1.00 95.00 150 SER A C 1
ATOM 1208 O O . SER A 1 150 ? -6.333 9.066 -6.028 1.00 95.00 150 SER A O 1
ATOM 1210 N N . ILE A 1 151 ? -6.798 10.276 -7.875 1.00 92.81 151 ILE A N 1
ATOM 1211 C CA . ILE A 1 151 ? -5.476 10.227 -8.494 1.00 92.81 151 ILE A CA 1
ATOM 1212 C C . ILE A 1 151 ? -5.244 11.566 -9.197 1.00 92.81 151 ILE A C 1
ATOM 1214 O O . ILE A 1 151 ? -6.066 11.979 -10.016 1.00 92.81 151 ILE A O 1
ATOM 1218 N N . TYR A 1 152 ? -4.180 12.282 -8.840 1.00 89.88 152 TYR A N 1
ATOM 1219 C CA . TYR A 1 152 ? -3.864 13.576 -9.446 1.00 89.88 152 TYR A CA 1
ATOM 1220 C C . TYR A 1 152 ? -2.358 13.769 -9.630 1.00 89.88 152 TYR A C 1
ATOM 1222 O O . TYR A 1 152 ? -1.549 13.256 -8.859 1.00 89.88 152 TYR A O 1
ATOM 1230 N N . GLU A 1 153 ? -2.016 14.512 -10.682 1.00 83.94 153 GLU A N 1
ATOM 1231 C CA . GLU A 1 153 ? -0.658 14.920 -11.050 1.00 83.94 153 GLU A CA 1
ATOM 1232 C C . GLU A 1 153 ? -0.640 16.458 -11.021 1.00 83.94 153 GLU A C 1
ATOM 1234 O O . GLU A 1 153 ? -1.364 17.080 -11.812 1.00 83.94 153 GLU A O 1
ATOM 1239 N N . PRO A 1 154 ? 0.073 17.098 -10.076 1.00 73.81 154 PRO A N 1
ATOM 1240 C CA . PRO A 1 154 ? 0.211 18.546 -10.035 1.00 73.81 154 PRO A CA 1
ATOM 1241 C C . PRO A 1 154 ? 0.811 19.043 -11.355 1.00 73.81 154 PRO A C 1
ATOM 1243 O O . PRO A 1 154 ? 1.843 18.562 -11.801 1.00 73.81 154 PRO A O 1
ATOM 1246 N N . LYS A 1 155 ? 0.149 20.004 -12.010 1.00 62.28 155 LYS A N 1
ATOM 1247 C CA . LYS A 1 155 ? 0.584 20.520 -13.324 1.00 62.28 155 LYS A CA 1
ATOM 1248 C C . LYS A 1 155 ? 1.785 21.462 -13.251 1.00 62.28 155 LYS A C 1
ATOM 1250 O O . LYS A 1 155 ? 2.335 21.818 -14.288 1.00 62.28 155 LYS A O 1
ATOM 1255 N N . GLU A 1 156 ? 2.157 21.898 -12.054 1.00 56.84 156 GLU A N 1
ATOM 1256 C CA . GLU A 1 156 ? 3.178 22.913 -11.851 1.00 56.84 156 GLU A CA 1
ATOM 1257 C C . GLU A 1 156 ? 4.110 22.462 -10.723 1.00 56.84 156 GLU A C 1
ATOM 1259 O O . GLU A 1 156 ? 3.738 22.479 -9.556 1.00 56.84 156 GLU A O 1
ATOM 1264 N N . GLN A 1 157 ? 5.322 22.080 -11.129 1.00 53.19 157 GLN A N 1
ATOM 1265 C CA . GLN A 1 157 ? 6.573 22.006 -10.359 1.00 53.19 157 GLN A CA 1
ATOM 1266 C C . GLN A 1 157 ? 7.081 20.671 -9.820 1.00 53.19 157 GLN A C 1
ATOM 1268 O O . GLN A 1 157 ? 8.289 20.600 -9.640 1.00 53.19 157 GLN A O 1
ATOM 1273 N N . ASP A 1 158 ? 6.294 19.602 -9.728 1.00 60.91 158 ASP A N 1
ATOM 1274 C CA . ASP A 1 158 ? 6.842 18.276 -9.417 1.00 60.91 158 ASP A CA 1
ATOM 1275 C C . ASP A 1 158 ? 6.078 17.210 -10.211 1.00 60.91 158 ASP A C 1
ATOM 1277 O O . ASP A 1 158 ? 4.852 17.143 -10.116 1.00 60.91 158 ASP A O 1
ATOM 1281 N N . ASP A 1 159 ? 6.784 16.385 -11.000 1.00 72.44 159 ASP A N 1
ATOM 1282 C CA . ASP A 1 159 ? 6.248 15.214 -11.730 1.00 72.44 159 ASP A CA 1
ATOM 1283 C C . ASP A 1 159 ? 5.840 14.095 -10.747 1.00 72.44 159 ASP A C 1
ATOM 1285 O O . ASP A 1 159 ? 6.242 12.936 -10.853 1.00 72.44 159 ASP A O 1
ATOM 1289 N N . GLU A 1 160 ? 5.088 14.461 -9.718 1.00 87.19 160 GLU A N 1
ATOM 1290 C CA . GLU A 1 160 ? 4.727 13.625 -8.596 1.00 87.19 160 GLU A CA 1
ATOM 1291 C C . GLU A 1 160 ? 3.266 13.203 -8.707 1.00 87.19 160 GLU A C 1
ATOM 1293 O O . GLU A 1 160 ? 2.340 14.010 -8.712 1.00 87.19 160 GLU A O 1
ATOM 1298 N N . LEU A 1 161 ? 3.038 11.899 -8.766 1.00 92.06 161 LEU A N 1
ATOM 1299 C CA . LEU A 1 161 ? 1.707 11.338 -8.646 1.00 92.06 161 LEU A CA 1
ATOM 1300 C C . LEU A 1 161 ? 1.325 11.246 -7.171 1.00 92.06 161 LEU A C 1
ATOM 1302 O O . LEU A 1 161 ? 2.060 10.654 -6.377 1.00 92.06 161 LEU A O 1
ATOM 1306 N N . ILE A 1 162 ? 0.118 11.709 -6.845 1.00 93.75 162 ILE A N 1
ATOM 1307 C CA . ILE A 1 162 ? -0.539 11.400 -5.575 1.00 93.75 162 ILE A CA 1
ATOM 1308 C C . ILE A 1 162 ? -1.810 10.594 -5.858 1.00 93.75 162 ILE A C 1
ATOM 1310 O O . ILE A 1 162 ? -2.748 11.076 -6.498 1.00 93.75 162 ILE A O 1
ATOM 1314 N N . ALA A 1 163 ? -1.849 9.356 -5.365 1.00 95.56 163 ALA A N 1
ATOM 1315 C CA . ALA A 1 163 ? -3.012 8.477 -5.416 1.00 95.56 163 ALA A CA 1
ATOM 1316 C C . ALA A 1 163 ? -3.472 8.128 -3.997 1.00 95.56 163 ALA A C 1
ATOM 1318 O O . ALA A 1 163 ? -2.662 7.775 -3.139 1.00 95.56 163 ALA A O 1
ATOM 1319 N N . LYS A 1 164 ? -4.778 8.237 -3.741 1.00 97.38 164 LYS A N 1
ATOM 1320 C CA . LYS A 1 164 ? -5.359 8.042 -2.407 1.00 97.38 164 LYS A CA 1
ATOM 1321 C C . LYS A 1 164 ? -6.397 6.936 -2.407 1.00 97.38 164 LYS A C 1
ATOM 1323 O O . LYS A 1 164 ? -7.223 6.852 -3.320 1.00 97.38 164 LYS A O 1
ATOM 1328 N N . LYS A 1 165 ? -6.384 6.123 -1.352 1.00 97.94 165 LYS A N 1
ATOM 1329 C CA . LYS A 1 165 ? -7.424 5.134 -1.071 1.00 97.94 165 LYS A CA 1
ATOM 1330 C C . LYS A 1 165 ? -7.820 5.149 0.397 1.00 97.94 165 LYS A C 1
ATOM 1332 O O . LYS A 1 165 ? -6.971 4.992 1.265 1.00 97.94 165 LYS A O 1
ATOM 1337 N N . ARG A 1 166 ? -9.115 5.242 0.675 1.00 97.94 166 ARG A N 1
ATOM 1338 C CA . ARG A 1 166 ? -9.706 5.043 1.991 1.00 97.94 166 ARG A CA 1
ATOM 1339 C C . ARG A 1 166 ? -10.287 3.636 2.103 1.00 97.94 166 ARG A C 1
ATOM 1341 O O . ARG A 1 166 ? -11.165 3.237 1.340 1.00 97.94 166 ARG A O 1
ATOM 1348 N N . PHE A 1 167 ? -9.811 2.896 3.094 1.00 97.62 167 PHE A N 1
ATOM 1349 C CA . PHE A 1 167 ? -10.382 1.629 3.531 1.00 97.62 167 PHE A CA 1
ATOM 1350 C C . PHE A 1 167 ? -11.293 1.903 4.722 1.00 97.62 167 PHE A C 1
ATOM 1352 O O . PHE A 1 167 ? -10.851 2.439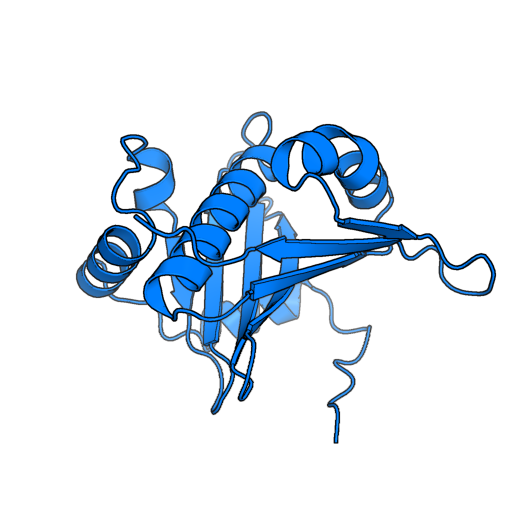 5.738 1.00 97.62 167 PHE A O 1
ATOM 1359 N N . THR A 1 168 ? -12.570 1.555 4.608 1.00 97.19 168 THR A N 1
ATOM 1360 C CA . THR A 1 168 ? -13.520 1.647 5.721 1.00 97.19 168 THR A CA 1
ATOM 1361 C C . THR A 1 168 ? -13.675 0.282 6.387 1.00 97.19 168 THR A C 1
ATOM 1363 O O . THR A 1 168 ? -13.601 -0.735 5.686 1.00 97.19 168 THR A O 1
ATOM 1366 N N . PRO A 1 169 ? -13.923 0.230 7.709 1.00 96.06 169 PRO A N 1
ATOM 1367 C CA . PRO A 1 169 ? -14.271 -1.018 8.374 1.00 96.06 169 PRO A CA 1
ATOM 1368 C C . PRO A 1 169 ? -15.474 -1.664 7.680 1.00 96.06 169 PRO A C 1
ATOM 1370 O O . PRO A 1 169 ? -16.463 -0.991 7.379 1.00 96.06 169 PRO A O 1
ATOM 1373 N N . LYS A 1 170 ? -15.383 -2.962 7.395 1.00 92.25 170 LYS A N 1
ATOM 1374 C CA . LYS A 1 170 ? -16.531 -3.748 6.941 1.00 92.25 170 LYS A CA 1
ATOM 1375 C C . LYS A 1 170 ? -17.288 -4.224 8.175 1.00 92.25 170 LYS A C 1
ATOM 1377 O O . LYS A 1 170 ? -16.674 -4.730 9.110 1.00 92.25 170 LYS A O 1
ATOM 1382 N N . ILE A 1 171 ? -18.606 -4.049 8.172 1.00 77.62 171 ILE A N 1
ATOM 1383 C CA . ILE A 1 171 ? -19.478 -4.701 9.151 1.00 77.62 171 ILE A CA 1
ATOM 1384 C C . ILE A 1 171 ? -19.465 -6.184 8.770 1.00 77.62 171 ILE A C 1
ATOM 1386 O O . ILE A 1 171 ? -19.933 -6.528 7.683 1.00 77.62 171 ILE A O 1
ATOM 1390 N N . VAL A 1 172 ? -18.826 -7.008 9.600 1.00 60.38 172 VAL A N 1
ATOM 1391 C CA . VAL A 1 172 ? -18.777 -8.472 9.454 1.00 60.38 172 VAL A CA 1
ATOM 1392 C C . VAL A 1 172 ? -19.888 -9.080 10.292 1.00 60.38 172 VAL A C 1
ATOM 1394 O O . VAL A 1 172 ? -20.046 -8.622 11.447 1.00 60.38 172 VAL A O 1
#

Sequence (172 aa):
MRTQIESGRDARMLTEEILQHAKVLSPQEALAFAEKYFPDTEDESLLHQTRAVSLFSGEKNVLLTYGNKLLLFSILELEQMIEVSTMISSNSSMEKKDNDTTEIYRALAKYLQNLANVSQKPVEYILQTSHEKLILWAKGKGMQIFHWDSIYEPKEQDDELIAKKRFTPKIV

Radius of gyration: 15.8 Å; Cα contacts (8 Å, |Δi|>4): 268; chains: 1; bounding box: 40×42×34 Å

Solvent-accessible surface area (backbone atoms only — not comparable to full-atom values): 9588 Å² total; per-residue (Å²): 135,82,80,78,76,68,94,74,68,54,69,64,58,54,50,52,51,48,63,70,64,32,52,70,52,52,73,66,55,32,46,54,48,38,52,71,44,46,72,84,56,88,54,63,77,60,63,80,35,46,44,48,26,58,72,55,98,77,40,47,32,35,33,42,41,33,56,21,33,37,39,39,34,41,38,41,76,52,97,78,34,30,43,34,42,61,49,77,50,74,46,88,91,41,64,77,46,86,61,25,72,58,55,47,50,48,52,46,54,50,36,45,39,39,48,4,43,75,67,69,26,38,26,40,38,42,49,66,44,63,50,64,71,58,45,55,36,41,74,45,64,40,34,75,69,59,59,54,77,43,74,50,63,59,93,75,91,48,81,34,36,42,34,33,33,77,30,61,48,68,92,126

Organism: NCBI:txid1974653